Protein AF-A0A4R4SSR6-F1 (afdb_monomer_lite)

Structure (mmCIF, N/CA/C/O backbone):
data_AF-A0A4R4SSR6-F1
#
_entry.id   AF-A0A4R4SSR6-F1
#
loop_
_atom_site.group_PDB
_atom_site.id
_atom_site.type_symbol
_atom_site.label_atom_id
_atom_site.label_alt_id
_atom_site.label_comp_id
_atom_site.label_asym_id
_atom_site.label_entity_id
_atom_site.label_seq_id
_atom_site.pdbx_PDB_ins_code
_atom_site.Cartn_x
_atom_site.Cartn_y
_atom_site.Cartn_z
_atom_site.occupancy
_atom_site.B_iso_or_equiv
_atom_site.auth_seq_id
_atom_site.auth_comp_id
_atom_site.auth_asym_id
_atom_site.auth_atom_id
_atom_site.pdbx_PDB_model_num
ATOM 1 N N . MET A 1 1 ? -42.796 -10.941 104.060 1.00 42.97 1 MET A N 1
ATOM 2 C CA . MET A 1 1 ? -41.362 -11.044 103.704 1.00 42.97 1 MET A CA 1
ATOM 3 C C . MET A 1 1 ? -41.295 -11.655 102.309 1.00 42.97 1 MET A C 1
ATOM 5 O O . MET A 1 1 ? -41.821 -12.739 102.134 1.00 42.97 1 MET A O 1
ATOM 9 N N . SER A 1 2 ? -41.019 -10.829 101.286 1.00 43.91 2 SER A N 1
ATOM 10 C CA . SER A 1 2 ? -39.785 -10.841 100.451 1.00 43.91 2 SER A CA 1
ATOM 11 C C . SER A 1 2 ? -39.869 -11.837 99.279 1.00 43.91 2 SER A C 1
ATOM 13 O O . SER A 1 2 ? -40.211 -12.981 99.508 1.00 43.91 2 SER A O 1
ATOM 15 N N . ALA A 1 3 ? -39.547 -11.542 98.019 1.00 52.16 3 ALA A N 1
ATOM 16 C CA . ALA A 1 3 ? -39.102 -10.331 97.345 1.00 52.16 3 ALA A CA 1
ATOM 17 C C . ALA A 1 3 ? -39.209 -10.546 95.814 1.00 52.16 3 ALA A C 1
ATOM 19 O O . ALA A 1 3 ? -38.990 -11.643 95.316 1.00 52.16 3 ALA A O 1
ATOM 20 N N . SER A 1 4 ? -39.526 -9.461 95.104 1.00 62.84 4 SER A N 1
ATOM 21 C CA . SER A 1 4 ? -39.180 -9.105 93.716 1.00 62.84 4 SER A CA 1
ATOM 22 C C . SER A 1 4 ? -38.288 -10.074 92.911 1.00 62.84 4 SER A C 1
ATOM 24 O O . SER A 1 4 ? -37.078 -10.100 93.119 1.00 62.84 4 SER A O 1
ATOM 26 N N . ALA A 1 5 ? -38.835 -10.674 91.848 1.00 58.84 5 ALA A N 1
ATOM 27 C CA . ALA A 1 5 ? -38.064 -11.093 90.673 1.00 58.84 5 ALA A CA 1
ATOM 28 C C . ALA A 1 5 ? -38.358 -10.123 89.516 1.00 58.84 5 ALA A C 1
ATOM 30 O O . ALA A 1 5 ? -39.281 -10.300 88.724 1.00 58.84 5 ALA A O 1
ATOM 31 N N . ARG A 1 6 ? -37.586 -9.033 89.486 1.00 63.06 6 ARG A N 1
ATOM 32 C CA . ARG A 1 6 ? -37.520 -8.071 88.385 1.00 63.06 6 ARG A CA 1
ATOM 33 C C . ARG A 1 6 ? -36.601 -8.616 87.293 1.00 63.06 6 ARG A C 1
ATOM 35 O O . ARG A 1 6 ? -35.487 -9.022 87.594 1.00 63.06 6 ARG A O 1
ATOM 42 N N . GLY A 1 7 ? -37.051 -8.482 86.048 1.00 63.16 7 GLY A N 1
ATOM 43 C CA . GLY A 1 7 ? -36.233 -8.012 84.932 1.00 63.16 7 GLY A CA 1
ATOM 44 C C . GLY A 1 7 ? -35.137 -8.939 84.411 1.00 63.16 7 GLY A C 1
ATOM 45 O O . GLY A 1 7 ? -34.029 -8.966 84.935 1.00 63.16 7 GLY A O 1
ATOM 46 N N . ARG A 1 8 ? -35.405 -9.535 83.248 1.00 52.28 8 ARG A N 1
ATOM 47 C CA . ARG A 1 8 ? -34.501 -9.448 82.093 1.00 52.28 8 ARG A CA 1
ATOM 48 C C . ARG A 1 8 ? -35.300 -9.747 80.824 1.00 52.28 8 ARG A C 1
ATOM 50 O O . ARG A 1 8 ? -35.308 -10.856 80.310 1.00 52.28 8 ARG A O 1
ATOM 57 N N . ALA A 1 9 ? -36.030 -8.732 80.363 1.00 53.94 9 ALA A N 1
ATOM 58 C CA . ALA A 1 9 ? -36.381 -8.639 78.956 1.00 53.94 9 ALA A CA 1
ATOM 59 C C . ALA A 1 9 ? -35.064 -8.374 78.224 1.00 53.94 9 ALA A C 1
ATOM 61 O O . ALA A 1 9 ? -34.503 -7.282 78.292 1.00 53.94 9 ALA A O 1
ATOM 62 N N . GLU A 1 10 ? -34.512 -9.429 77.648 1.00 56.00 10 GLU A N 1
ATOM 63 C CA . GLU A 1 10 ? -33.351 -9.371 76.782 1.00 56.00 10 GLU A CA 1
ATOM 64 C C . GLU A 1 10 ? -33.781 -8.599 75.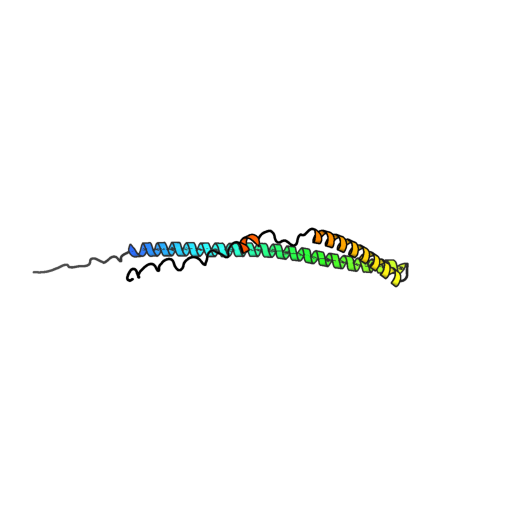533 1.00 56.00 10 GLU A C 1
ATOM 66 O O . GLU A 1 10 ? -34.610 -9.062 74.749 1.00 56.00 10 GLU A O 1
ATOM 71 N N . ALA A 1 11 ? -33.318 -7.353 75.423 1.00 55.59 11 ALA A N 1
ATOM 72 C CA . ALA A 1 11 ? -33.543 -6.517 74.259 1.00 55.59 11 ALA A CA 1
ATOM 73 C C . ALA A 1 11 ? -32.888 -7.204 73.055 1.00 55.59 11 ALA A C 1
ATOM 75 O O . ALA A 1 11 ? -31.680 -7.104 72.847 1.00 55.59 11 ALA A O 1
ATOM 76 N N . ALA A 1 12 ? -33.685 -7.950 72.289 1.00 60.84 12 ALA A N 1
ATOM 77 C CA . ALA A 1 12 ? -33.274 -8.440 70.989 1.00 60.84 12 ALA A CA 1
ATOM 78 C C . ALA A 1 12 ? -32.882 -7.215 70.146 1.00 60.84 12 ALA A C 1
ATOM 80 O O . ALA A 1 12 ? -33.681 -6.279 70.050 1.00 60.84 12 ALA A O 1
ATOM 81 N N . PRO A 1 13 ? -31.669 -7.179 69.571 1.00 55.88 13 PRO A N 1
ATOM 82 C CA . PRO A 1 13 ? -31.252 -6.049 68.766 1.00 55.88 13 PRO A CA 1
ATOM 83 C C . PRO A 1 13 ? -32.217 -5.917 67.587 1.00 55.88 13 PRO A C 1
ATOM 85 O O . PRO A 1 13 ? -32.679 -6.914 67.026 1.00 55.88 13 PRO A O 1
ATOM 88 N N . ASP A 1 14 ? -32.546 -4.676 67.265 1.00 59.06 14 ASP A N 1
ATOM 89 C CA . ASP A 1 14 ? -33.538 -4.245 66.288 1.00 59.06 14 ASP A CA 1
ATOM 90 C C . ASP A 1 14 ? -33.173 -4.723 64.862 1.00 59.06 14 ASP A C 1
ATOM 92 O O . ASP A 1 14 ? -32.545 -4.022 64.070 1.00 59.06 14 ASP A O 1
ATOM 96 N N . ARG A 1 15 ? -33.494 -5.988 64.547 1.00 58.66 15 ARG A N 1
ATOM 97 C CA . ARG A 1 15 ? -33.118 -6.677 63.294 1.00 58.66 15 ARG A CA 1
ATOM 98 C C . ARG A 1 15 ? -33.849 -6.148 62.058 1.00 58.66 15 ARG A C 1
ATOM 100 O O . ARG A 1 15 ? -33.404 -6.384 60.938 1.00 58.66 15 ARG A O 1
ATOM 107 N N . THR A 1 16 ? -34.947 -5.421 62.234 1.00 58.81 16 THR A N 1
ATOM 108 C CA . THR A 1 16 ? -35.795 -4.975 61.120 1.00 58.81 16 THR A CA 1
ATOM 109 C C . THR A 1 16 ? -35.211 -3.747 60.419 1.00 58.81 16 THR A C 1
ATOM 111 O O . THR A 1 16 ? -35.252 -3.674 59.190 1.00 58.81 16 THR A O 1
ATOM 114 N N . GLN A 1 17 ? -34.579 -2.829 61.162 1.00 56.00 17 GLN A N 1
ATOM 115 C CA . GLN A 1 17 ? -33.966 -1.618 60.594 1.00 56.00 17 GLN A CA 1
ATOM 116 C C . GLN A 1 17 ? -32.629 -1.886 59.882 1.00 56.00 17 GLN A C 1
ATOM 118 O O . GLN A 1 17 ? -32.280 -1.168 58.947 1.00 56.00 17 GLN A O 1
ATOM 123 N N . ALA A 1 18 ? -31.916 -2.958 60.248 1.00 56.47 18 ALA A N 1
ATOM 124 C CA . ALA A 1 18 ? -30.709 -3.393 59.542 1.00 56.47 18 ALA A CA 1
ATOM 125 C C . ALA A 1 18 ? -31.007 -3.975 58.140 1.00 56.47 18 ALA A C 1
ATOM 127 O O . ALA A 1 18 ? -30.187 -3.844 57.237 1.00 56.47 18 ALA A O 1
ATOM 128 N N . SER A 1 19 ? -32.198 -4.546 57.920 1.00 75.88 19 SER A N 1
ATOM 129 C CA . SER A 1 19 ? -32.507 -5.328 56.710 1.00 75.88 19 SER A CA 1
ATOM 130 C C . SER A 1 19 ? -32.669 -4.505 55.422 1.00 75.88 19 SER A C 1
ATOM 132 O O . SER A 1 19 ? -32.170 -4.901 54.373 1.00 75.88 19 SER A O 1
ATOM 134 N N . LEU A 1 20 ? -33.328 -3.340 55.468 1.00 81.44 20 LEU A N 1
ATOM 135 C CA . LEU A 1 20 ? -33.558 -2.511 54.274 1.00 81.44 20 LEU A CA 1
ATOM 136 C C . LEU A 1 20 ? -32.268 -1.847 53.781 1.00 81.44 20 LEU A C 1
ATOM 138 O O . LEU A 1 20 ? -32.026 -1.805 52.576 1.00 81.44 20 LEU A O 1
ATOM 142 N N . GLY A 1 21 ? -31.425 -1.368 54.701 1.00 84.94 21 GLY A N 1
ATOM 143 C CA . GLY A 1 21 ? -30.110 -0.818 54.364 1.00 84.94 21 GLY A CA 1
ATOM 144 C C . GLY A 1 21 ? -29.160 -1.881 53.806 1.00 84.94 21 GLY A C 1
ATOM 145 O O . GLY A 1 21 ? -28.420 -1.615 52.860 1.00 84.94 21 GLY A O 1
ATOM 146 N N . GLU A 1 22 ? -29.229 -3.103 54.335 1.00 84.25 22 GLU A N 1
ATOM 147 C CA . GLU A 1 22 ? -28.444 -4.245 53.864 1.00 84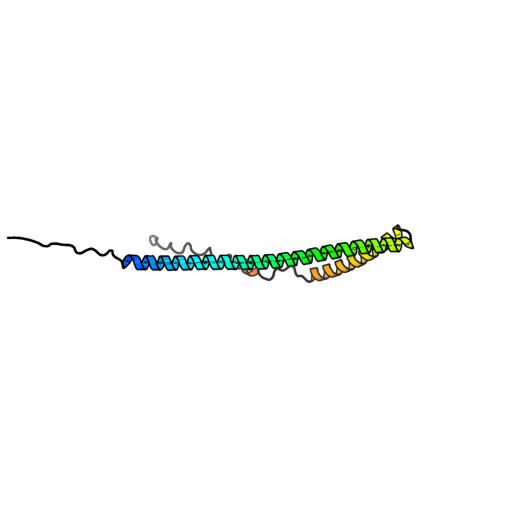.25 22 GLU A CA 1
ATOM 148 C C . GLU A 1 22 ? -28.891 -4.714 52.468 1.00 84.25 22 GLU A C 1
ATOM 150 O O . GLU A 1 22 ? -28.052 -4.916 51.589 1.00 84.25 22 GLU A O 1
ATOM 155 N N . LEU A 1 23 ? -30.202 -4.777 52.202 1.00 84.88 23 LEU A N 1
ATOM 156 C CA . LEU A 1 23 ? -30.746 -5.085 50.873 1.00 84.88 23 LEU A CA 1
ATOM 157 C C . LEU A 1 23 ? -30.384 -4.016 49.834 1.00 84.88 23 LEU A C 1
ATOM 159 O O . LEU A 1 23 ? -29.943 -4.358 48.736 1.00 84.88 23 LEU A O 1
ATOM 163 N N . LEU A 1 24 ? -30.515 -2.728 50.174 1.00 88.12 24 LEU A N 1
ATOM 164 C CA . LEU A 1 24 ? -30.125 -1.636 49.276 1.00 88.12 24 LEU A CA 1
ATOM 165 C C . LEU A 1 24 ? -28.616 -1.666 48.985 1.00 88.12 24 LEU A C 1
ATOM 167 O O . LEU A 1 24 ? -28.188 -1.431 47.851 1.00 88.12 24 LEU A O 1
ATOM 171 N N . GLY A 1 25 ? -27.810 -1.989 50.001 1.00 89.44 25 GLY A N 1
ATOM 172 C CA . GLY A 1 25 ? -26.368 -2.179 49.878 1.00 89.44 25 GLY A CA 1
ATOM 173 C C . GLY A 1 25 ? -26.004 -3.337 48.947 1.00 89.44 25 GLY A C 1
ATOM 174 O O . GLY A 1 25 ? -25.116 -3.180 48.106 1.00 89.44 25 GLY A O 1
ATOM 175 N N . ASN A 1 26 ? -26.721 -4.459 49.041 1.00 88.81 26 ASN A N 1
ATOM 176 C CA . ASN A 1 26 ? -26.528 -5.623 48.176 1.00 88.81 26 ASN A CA 1
ATOM 177 C C . ASN A 1 26 ? -26.910 -5.315 46.721 1.00 88.81 26 ASN A C 1
ATOM 179 O O . ASN A 1 26 ? -26.083 -5.500 45.835 1.00 88.81 26 ASN A O 1
ATOM 183 N N . VAL A 1 27 ? -28.079 -4.711 46.474 1.00 92.94 27 VAL A N 1
ATOM 184 C CA . VAL A 1 27 ? -28.498 -4.307 45.116 1.00 92.94 27 VAL A CA 1
ATOM 185 C C . VAL A 1 27 ? -27.510 -3.315 44.498 1.00 92.94 27 VAL A C 1
ATOM 187 O O . VAL A 1 27 ? -27.118 -3.460 43.342 1.00 92.94 27 VAL A O 1
ATOM 190 N N . THR A 1 28 ? -27.048 -2.323 45.267 1.00 93.50 28 THR A N 1
ATOM 191 C CA . THR A 1 28 ? -26.050 -1.351 44.785 1.00 93.50 28 THR A CA 1
ATOM 192 C C . THR A 1 28 ? -24.734 -2.040 44.418 1.00 93.50 28 THR A C 1
ATOM 194 O O . THR A 1 28 ? -24.091 -1.688 43.425 1.00 93.50 28 THR A O 1
ATOM 197 N N . ARG A 1 29 ? -24.325 -3.041 45.203 1.00 93.38 29 ARG A N 1
ATOM 198 C CA . ARG A 1 29 ? -23.123 -3.836 44.947 1.00 93.38 29 ARG A CA 1
ATOM 199 C C . ARG A 1 29 ? -23.273 -4.715 43.705 1.00 93.38 29 ARG A C 1
ATOM 201 O O . ARG A 1 29 ? -22.329 -4.785 42.917 1.00 93.38 29 ARG A O 1
ATOM 208 N N . ASP A 1 30 ? -24.445 -5.295 43.484 1.00 93.69 30 ASP A N 1
ATOM 209 C CA . ASP A 1 30 ? -24.744 -6.109 42.305 1.00 93.69 30 ASP A CA 1
ATOM 210 C C . ASP A 1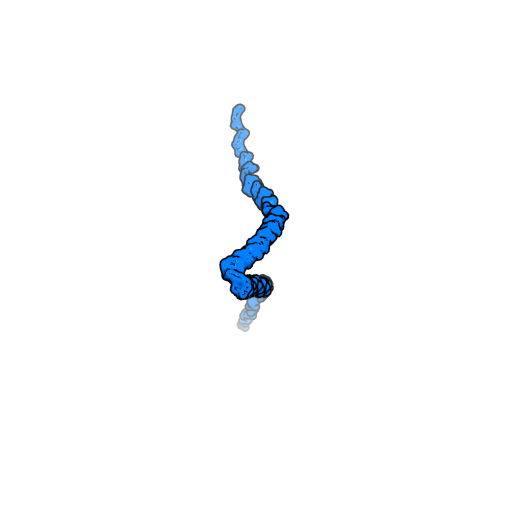 30 ? -24.761 -5.255 41.036 1.00 93.69 30 ASP A C 1
ATOM 212 O O . ASP A 1 30 ? -24.082 -5.580 40.063 1.00 93.69 30 ASP A O 1
ATOM 216 N N . VAL A 1 31 ? -25.413 -4.088 41.068 1.00 94.88 31 VAL A N 1
ATOM 217 C CA . VAL A 1 31 ? -25.385 -3.124 39.954 1.00 94.88 31 VAL A CA 1
ATOM 218 C C . VAL A 1 31 ? -23.957 -2.654 39.671 1.00 94.88 31 VAL A C 1
ATOM 220 O O . VAL A 1 31 ? -23.532 -2.627 38.517 1.00 94.88 31 VAL A O 1
ATOM 223 N N . SER A 1 32 ? -23.173 -2.335 40.709 1.00 95.62 32 SER A N 1
ATOM 224 C CA . SER A 1 32 ? -21.759 -1.969 40.539 1.00 95.62 32 SER A CA 1
ATOM 225 C C . SER A 1 32 ? -20.951 -3.094 39.886 1.00 95.62 32 SER A C 1
ATOM 227 O O . SER A 1 32 ? -20.069 -2.837 39.063 1.00 95.62 32 SER A O 1
ATOM 229 N N . THR A 1 33 ? -21.268 -4.343 40.226 1.00 95.62 33 THR A N 1
ATOM 230 C CA . THR A 1 33 ? -20.640 -5.534 39.650 1.00 95.62 33 THR A CA 1
ATOM 231 C C . THR A 1 33 ? -21.007 -5.702 38.177 1.00 95.62 33 THR A C 1
ATOM 233 O O . THR A 1 33 ? -20.104 -5.861 37.359 1.00 95.62 33 THR A O 1
ATOM 236 N N . LEU A 1 34 ? -22.286 -5.567 37.818 1.00 95.38 34 LEU A N 1
ATOM 237 C CA . LEU A 1 34 ? -22.759 -5.637 36.432 1.00 95.38 34 LEU A CA 1
ATOM 238 C C . LEU A 1 34 ? -22.120 -4.557 35.556 1.00 95.38 34 LEU A C 1
ATOM 240 O O . LEU A 1 34 ? -21.570 -4.861 34.503 1.00 95.38 34 LEU A O 1
ATOM 244 N N . VAL A 1 35 ? -22.100 -3.302 36.020 1.00 96.81 35 VAL A N 1
ATOM 245 C CA . VAL A 1 35 ? -21.470 -2.198 35.273 1.00 96.81 35 VAL A CA 1
ATOM 246 C C . VAL A 1 35 ? -19.988 -2.486 35.021 1.00 96.81 35 VAL A C 1
ATOM 248 O O . VAL A 1 35 ? -19.485 -2.271 33.920 1.00 96.81 35 VAL A O 1
ATOM 251 N N . ARG A 1 36 ? -19.268 -3.011 36.019 1.00 96.69 36 ARG A N 1
ATOM 252 C CA . ARG A 1 36 ? -17.860 -3.406 35.848 1.00 96.69 36 ARG A CA 1
ATOM 253 C C . ARG A 1 36 ? -17.704 -4.560 34.861 1.00 96.69 36 ARG A C 1
ATOM 255 O O . ARG A 1 36 ? -16.721 -4.566 34.126 1.00 96.69 36 ARG A O 1
ATOM 262 N N . GLN A 1 37 ? -18.628 -5.517 34.850 1.00 96.75 37 GLN A N 1
ATOM 263 C CA . GLN A 1 37 ? -18.623 -6.638 33.910 1.00 96.75 37 GLN A CA 1
ATOM 264 C C . GLN A 1 37 ? -18.870 -6.172 32.476 1.00 96.75 37 GLN A C 1
ATOM 266 O O . GLN A 1 37 ? -18.085 -6.527 31.605 1.00 96.75 37 GLN A O 1
ATOM 271 N N . GLU A 1 38 ? -19.862 -5.314 32.241 1.00 96.12 38 GLU A N 1
ATOM 272 C CA . GLU A 1 38 ? -20.141 -4.729 30.921 1.00 96.12 38 GLU A CA 1
ATOM 273 C C . GLU A 1 38 ? -18.944 -3.933 30.393 1.00 96.12 38 GLU A C 1
ATOM 275 O O . GLU A 1 38 ? -18.528 -4.092 29.248 1.00 96.12 38 GLU A O 1
ATOM 280 N N . VAL A 1 39 ? -18.296 -3.136 31.252 1.00 96.94 39 VAL A N 1
ATOM 281 C CA . VAL A 1 39 ? -17.066 -2.423 30.875 1.00 96.94 39 VAL A CA 1
ATOM 282 C C . VAL A 1 39 ? -15.933 -3.398 30.543 1.00 96.94 39 VAL A C 1
ATOM 284 O O . VAL A 1 39 ? -15.177 -3.167 29.597 1.00 96.94 39 VAL A O 1
ATOM 287 N N . GLN A 1 40 ? -15.781 -4.484 31.305 1.00 97.38 40 GLN A N 1
ATOM 288 C CA . GLN A 1 40 ? -14.770 -5.503 31.017 1.00 97.38 40 GLN A CA 1
ATOM 289 C C . GLN A 1 40 ? -15.058 -6.246 29.710 1.00 97.38 40 GLN A C 1
ATOM 291 O O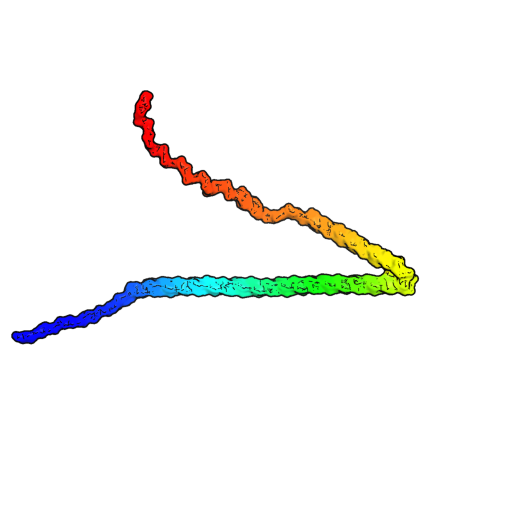 . GLN A 1 40 ? -14.122 -6.488 28.947 1.00 97.38 40 GLN A O 1
ATOM 296 N N . LEU A 1 41 ? -16.324 -6.554 29.436 1.00 96.62 41 LEU A N 1
ATOM 297 C CA . LEU A 1 41 ? -16.768 -7.209 28.214 1.00 96.62 41 LEU A CA 1
ATOM 298 C C . LEU A 1 41 ? -16.547 -6.301 27.002 1.00 96.62 41 LEU A C 1
ATOM 300 O O . LEU A 1 41 ? -15.833 -6.692 26.084 1.00 96.62 41 LEU A O 1
ATOM 304 N N . ALA A 1 42 ? -17.034 -5.059 27.050 1.00 96.44 42 ALA A N 1
ATOM 305 C CA . ALA A 1 42 ? -16.826 -4.070 25.995 1.00 96.44 42 ALA A CA 1
ATOM 306 C C . ALA A 1 42 ? -15.331 -3.841 25.728 1.00 96.44 42 ALA A C 1
ATOM 308 O O . ALA A 1 42 ? -14.886 -3.771 24.584 1.00 96.44 42 ALA A O 1
ATOM 309 N N . LYS A 1 43 ? -14.505 -3.789 26.783 1.00 96.75 43 LYS A N 1
ATOM 310 C CA . LYS A 1 43 ? -13.047 -3.699 26.632 1.00 96.75 43 LYS A CA 1
ATOM 311 C C . LYS A 1 43 ? -12.455 -4.942 25.963 1.00 96.75 43 LYS A C 1
ATOM 313 O O . LYS A 1 43 ? -11.503 -4.810 25.190 1.00 96.75 43 LYS A O 1
ATOM 318 N N . ALA A 1 44 ? -12.955 -6.135 26.278 1.00 97.31 44 ALA A N 1
ATOM 319 C CA . ALA A 1 44 ? -12.509 -7.376 25.655 1.00 97.31 44 ALA A CA 1
ATOM 320 C C . ALA A 1 44 ? -12.887 -7.423 24.167 1.00 97.31 44 ALA A C 1
ATOM 322 O O . ALA A 1 44 ? -12.022 -7.726 23.345 1.00 97.31 44 ALA A O 1
ATOM 323 N N . GLU A 1 45 ? -14.118 -7.042 23.829 1.00 96.00 45 GLU A N 1
ATOM 324 C CA . GLU A 1 45 ? -14.632 -6.985 22.460 1.00 96.00 45 GLU A CA 1
ATOM 325 C C . GLU A 1 45 ? -13.853 -5.973 21.615 1.00 96.00 45 GLU A C 1
ATOM 327 O O . GLU A 1 45 ? -13.239 -6.352 20.618 1.00 96.00 45 GLU A O 1
ATOM 332 N N . VAL A 1 46 ? -13.706 -4.732 22.095 1.00 97.50 46 VAL A N 1
ATOM 333 C CA . VAL A 1 46 ? -12.875 -3.716 21.428 1.00 97.50 46 VAL A CA 1
ATOM 334 C C . VAL A 1 46 ? -11.441 -4.215 21.252 1.00 97.50 46 VAL A C 1
ATOM 336 O O . VAL A 1 46 ? -10.844 -4.045 20.193 1.00 97.50 46 VAL A O 1
ATOM 339 N N . ARG A 1 47 ? -10.845 -4.871 22.255 1.00 96.69 47 ARG A N 1
ATOM 340 C CA . ARG A 1 47 ? -9.482 -5.413 22.120 1.00 96.69 47 ARG A CA 1
ATOM 341 C C . ARG A 1 47 ? -9.400 -6.503 21.049 1.00 96.69 47 ARG A C 1
ATOM 343 O O . ARG A 1 47 ? -8.375 -6.597 20.370 1.00 96.69 47 ARG A O 1
ATOM 350 N N . GLN A 1 48 ? -10.423 -7.341 20.927 1.00 96.56 48 GLN A N 1
ATOM 351 C CA . GLN A 1 48 ? -10.491 -8.392 19.918 1.00 96.56 48 GLN A CA 1
ATOM 352 C C . GLN A 1 48 ? -10.639 -7.798 18.515 1.00 96.56 48 GLN A C 1
ATOM 354 O O . GLN A 1 48 ? -9.866 -8.162 17.627 1.00 96.56 48 GLN A O 1
ATOM 359 N N . GLU A 1 49 ? -11.530 -6.822 18.343 1.00 95.94 49 GLU A N 1
ATOM 360 C CA . GLU A 1 49 ? -11.690 -6.077 17.092 1.00 95.94 49 GLU A CA 1
ATOM 361 C C . GLU A 1 49 ? -10.398 -5.362 16.691 1.00 95.94 49 GLU A C 1
ATOM 363 O O . GLU A 1 49 ? -9.932 -5.506 15.563 1.00 95.94 49 GLU A O 1
ATOM 368 N N . MET A 1 50 ? -9.751 -4.662 17.627 1.00 97.25 50 MET A N 1
ATOM 369 C CA . MET A 1 50 ? -8.493 -3.951 17.374 1.00 97.25 50 MET A CA 1
ATOM 370 C C . MET A 1 50 ? -7.363 -4.903 16.980 1.00 97.25 50 MET A C 1
ATOM 372 O O . MET A 1 50 ? -6.536 -4.567 16.134 1.00 97.25 50 MET A O 1
ATOM 376 N N . ARG A 1 51 ? -7.314 -6.109 17.561 1.00 97.12 51 ARG A N 1
ATOM 377 C CA . ARG A 1 51 ? -6.350 -7.141 17.153 1.00 97.12 51 ARG A CA 1
ATOM 378 C C . ARG A 1 51 ? -6.621 -7.631 15.738 1.00 97.12 51 ARG A C 1
ATOM 380 O O . ARG A 1 51 ? -5.677 -7.705 14.957 1.00 97.12 51 ARG A O 1
ATOM 387 N N . ALA A 1 52 ? -7.872 -7.942 15.410 1.00 96.44 52 ALA A N 1
ATOM 388 C CA . ALA A 1 52 ? -8.245 -8.391 14.073 1.00 96.44 52 ALA A CA 1
ATOM 389 C C . ALA A 1 52 ? -7.963 -7.303 13.024 1.00 96.44 52 ALA A C 1
ATOM 391 O O . ALA A 1 52 ? -7.310 -7.568 12.015 1.00 96.44 52 ALA A O 1
ATOM 392 N N . ALA A 1 53 ? -8.358 -6.059 13.304 1.00 97.06 53 ALA A N 1
ATOM 393 C CA . ALA A 1 53 ? -8.072 -4.906 12.459 1.00 97.06 53 ALA A CA 1
ATOM 394 C C . ALA A 1 53 ? -6.561 -4.670 12.309 1.00 97.06 53 ALA A C 1
ATOM 396 O O . ALA A 1 53 ? -6.081 -4.454 11.199 1.00 97.06 53 ALA A O 1
ATOM 397 N N . GLY A 1 54 ? -5.793 -4.771 13.399 1.00 97.25 54 GLY A N 1
ATOM 398 C CA . GLY A 1 54 ? -4.337 -4.637 13.382 1.00 97.25 54 GLY A CA 1
ATOM 399 C C . GLY A 1 54 ? -3.643 -5.733 12.570 1.00 97.25 54 GLY A C 1
ATOM 400 O O . GLY A 1 54 ? -2.734 -5.441 11.797 1.00 97.25 54 GLY A O 1
ATOM 401 N N . GLN A 1 55 ? -4.096 -6.984 12.685 1.00 97.75 55 GLN A N 1
ATOM 402 C CA . GLN A 1 55 ? -3.600 -8.092 11.865 1.00 97.75 55 GLN A CA 1
ATOM 403 C C . GLN A 1 55 ? -3.928 -7.886 10.387 1.00 97.75 55 GLN A C 1
ATOM 405 O O . GLN A 1 55 ? -3.038 -8.017 9.551 1.00 97.75 55 GLN A O 1
ATOM 410 N N . ALA A 1 56 ? -5.167 -7.512 10.062 1.00 96.75 56 ALA A N 1
ATOM 411 C CA . ALA A 1 56 ? -5.576 -7.235 8.689 1.00 96.75 56 ALA A CA 1
ATOM 412 C C . ALA A 1 56 ? -4.767 -6.076 8.085 1.00 96.75 56 ALA A C 1
ATOM 414 O O . ALA A 1 56 ? -4.235 -6.202 6.984 1.00 96.75 56 ALA A O 1
ATOM 415 N N . ALA A 1 57 ? -4.598 -4.978 8.828 1.00 97.69 57 ALA A N 1
ATOM 416 C CA . ALA A 1 57 ? -3.760 -3.856 8.417 1.00 97.69 57 ALA A CA 1
ATOM 417 C C . ALA A 1 57 ? -2.297 -4.283 8.216 1.00 97.69 57 ALA A C 1
ATOM 419 O O . ALA A 1 57 ? -1.678 -3.899 7.225 1.00 97.69 57 ALA A O 1
ATOM 420 N N . GLY A 1 58 ? -1.764 -5.125 9.108 1.00 97.69 58 GLY A N 1
ATOM 421 C CA . GLY A 1 58 ? -0.426 -5.700 8.987 1.00 97.69 58 GLY A CA 1
ATOM 422 C C . GLY A 1 58 ? -0.263 -6.573 7.741 1.00 97.69 58 GLY A C 1
ATOM 423 O O . GLY A 1 58 ? 0.720 -6.422 7.021 1.00 97.69 58 GLY A O 1
ATOM 424 N N . MET A 1 59 ? -1.237 -7.436 7.435 1.00 98.31 59 MET A N 1
ATOM 425 C CA . MET A 1 59 ? -1.224 -8.275 6.230 1.00 98.31 59 MET A CA 1
ATOM 426 C C . MET A 1 59 ? -1.317 -7.439 4.954 1.00 98.31 59 MET A C 1
ATOM 428 O O . MET A 1 59 ? -0.548 -7.666 4.026 1.00 98.31 59 MET A O 1
ATOM 432 N N . VAL A 1 60 ? -2.214 -6.450 4.907 1.00 98.25 60 VAL A N 1
ATOM 433 C CA . VAL A 1 60 ? -2.349 -5.546 3.753 1.00 98.25 60 VAL A CA 1
ATOM 434 C C . VAL A 1 60 ? -1.076 -4.721 3.559 1.00 98.25 60 VAL A C 1
ATOM 436 O O . VAL A 1 60 ? -0.585 -4.612 2.437 1.00 98.25 60 VAL A O 1
ATOM 439 N N . GLY A 1 61 ? -0.501 -4.187 4.640 1.00 98.38 61 GLY A N 1
ATOM 440 C CA . GLY A 1 61 ? 0.769 -3.462 4.595 1.00 98.38 61 GLY A CA 1
ATOM 441 C C . GLY A 1 61 ? 1.930 -4.348 4.139 1.00 98.38 61 GLY A C 1
ATOM 442 O O . GLY A 1 61 ? 2.698 -3.958 3.261 1.00 98.38 61 GLY A O 1
ATOM 443 N N . GLY A 1 62 ? 2.020 -5.567 4.674 1.00 98.31 62 GLY A N 1
ATOM 444 C CA . GLY A 1 62 ? 3.015 -6.560 4.276 1.00 98.31 62 GLY A CA 1
ATOM 445 C C . GLY A 1 62 ? 2.881 -6.971 2.810 1.00 98.31 62 GLY A C 1
ATOM 446 O O . GLY A 1 62 ? 3.876 -6.995 2.093 1.00 98.31 62 GLY A O 1
ATOM 447 N N . ALA A 1 63 ? 1.660 -7.219 2.332 1.00 98.19 63 ALA A N 1
ATOM 448 C CA . ALA A 1 63 ? 1.389 -7.536 0.932 1.00 98.19 63 ALA A CA 1
ATOM 449 C C . ALA A 1 63 ? 1.734 -6.366 -0.002 1.00 98.19 63 ALA A C 1
ATOM 451 O O . ALA A 1 63 ? 2.314 -6.586 -1.064 1.00 98.19 63 ALA A O 1
ATOM 452 N N . ALA A 1 64 ? 1.438 -5.124 0.398 1.00 98.06 64 ALA A N 1
ATOM 453 C CA . ALA A 1 64 ? 1.824 -3.936 -0.359 1.00 98.06 64 ALA A CA 1
ATOM 454 C C . ALA A 1 64 ? 3.352 -3.802 -0.465 1.00 98.06 64 ALA A C 1
ATOM 456 O O . ALA A 1 64 ? 3.870 -3.562 -1.556 1.00 98.06 64 ALA A O 1
ATOM 457 N N . LEU A 1 65 ? 4.081 -4.013 0.638 1.00 98.44 65 LEU A N 1
ATOM 458 C CA . LEU A 1 65 ? 5.544 -3.990 0.643 1.00 98.44 65 LEU A CA 1
ATOM 459 C C . LEU A 1 65 ? 6.135 -5.124 -0.204 1.00 98.44 65 LEU A C 1
ATOM 461 O O . LEU A 1 65 ? 7.027 -4.878 -1.013 1.00 98.44 65 LEU A O 1
ATOM 465 N N . ALA A 1 66 ? 5.628 -6.348 -0.047 1.00 98.44 66 ALA A N 1
ATOM 466 C CA . ALA A 1 66 ? 6.062 -7.498 -0.832 1.00 98.44 66 ALA A CA 1
ATOM 467 C C . ALA A 1 66 ? 5.827 -7.260 -2.330 1.00 98.44 66 ALA A C 1
ATOM 469 O O . ALA A 1 66 ? 6.750 -7.418 -3.122 1.00 98.44 66 ALA A O 1
ATOM 470 N N . GLY A 1 67 ? 4.637 -6.784 -2.712 1.00 98.31 67 GLY A N 1
ATOM 471 C CA . GLY A 1 67 ? 4.320 -6.427 -4.095 1.00 98.31 67 GLY A CA 1
ATOM 472 C C . GLY A 1 67 ? 5.229 -5.327 -4.648 1.00 98.31 67 GLY A C 1
ATOM 473 O O . GLY A 1 67 ? 5.710 -5.440 -5.775 1.00 98.31 67 GLY A O 1
ATOM 474 N N . PHE A 1 68 ? 5.533 -4.298 -3.850 1.00 97.94 68 PHE A N 1
ATOM 475 C CA . PHE A 1 68 ? 6.485 -3.253 -4.234 1.00 97.94 68 PHE A CA 1
ATOM 476 C C . PHE A 1 68 ? 7.897 -3.815 -4.463 1.00 97.94 68 PHE A C 1
ATOM 478 O O . PHE A 1 68 ? 8.506 -3.527 -5.492 1.00 97.94 68 PHE A O 1
ATOM 485 N N . MET A 1 69 ? 8.399 -4.665 -3.560 1.00 98.56 69 MET A N 1
ATOM 486 C CA . MET A 1 69 ? 9.698 -5.330 -3.718 1.00 98.56 69 MET A CA 1
ATOM 487 C C . MET A 1 69 ? 9.736 -6.228 -4.956 1.00 98.56 69 MET A C 1
ATOM 489 O O . MET A 1 69 ? 10.700 -6.178 -5.717 1.00 98.56 69 MET A O 1
ATOM 493 N N . THR A 1 70 ? 8.682 -7.005 -5.209 1.00 98.62 70 THR A N 1
ATOM 494 C CA . THR A 1 70 ? 8.576 -7.830 -6.419 1.00 98.62 70 THR A CA 1
ATOM 495 C C . THR A 1 70 ? 8.667 -6.978 -7.683 1.00 98.62 70 THR A C 1
ATOM 497 O O . THR A 1 70 ? 9.443 -7.307 -8.578 1.00 98.62 70 THR A O 1
ATOM 500 N N . LEU A 1 71 ? 7.931 -5.865 -7.758 1.00 98.31 71 LEU A N 1
ATOM 501 C CA . LEU A 1 71 ? 7.973 -4.960 -8.911 1.00 98.31 71 LEU A CA 1
ATOM 502 C C . LEU A 1 71 ? 9.344 -4.293 -9.083 1.00 98.31 71 LEU A C 1
ATOM 504 O O . LEU A 1 71 ? 9.807 -4.131 -10.214 1.00 98.31 71 LEU A O 1
ATOM 508 N N . LEU A 1 72 ? 10.015 -3.947 -7.981 1.00 98.25 72 LEU A N 1
ATOM 509 C CA . LEU A 1 72 ? 11.373 -3.406 -8.000 1.00 98.25 72 LEU A CA 1
ATOM 510 C C . LEU A 1 72 ? 12.363 -4.416 -8.595 1.00 98.25 72 LEU A C 1
ATOM 512 O O . LEU A 1 72 ? 13.061 -4.096 -9.557 1.00 98.25 72 LEU A O 1
ATOM 516 N N . PHE A 1 73 ? 12.390 -5.647 -8.078 1.00 98.62 73 PHE A N 1
ATOM 517 C CA . PHE A 1 73 ? 13.281 -6.690 -8.591 1.00 98.62 73 PHE A CA 1
ATOM 518 C C . PHE A 1 73 ? 12.953 -7.083 -10.029 1.00 98.62 73 PHE A C 1
ATOM 520 O O . PHE A 1 73 ? 13.870 -7.287 -10.819 1.00 98.62 73 PHE A O 1
ATOM 527 N N . LEU A 1 74 ? 11.672 -7.121 -10.405 1.00 98.69 74 LEU A N 1
ATOM 528 C CA . LEU A 1 74 ? 11.271 -7.365 -11.788 1.00 98.69 74 LEU A CA 1
ATOM 529 C C . LEU A 1 74 ? 11.753 -6.244 -12.720 1.00 98.69 74 LEU A C 1
ATOM 531 O O . LEU A 1 74 ? 12.188 -6.523 -13.832 1.00 98.69 74 LEU A O 1
ATOM 535 N N . SER A 1 75 ? 11.739 -4.991 -12.258 1.00 98.25 75 SER A N 1
ATOM 536 C CA . SER A 1 75 ? 12.264 -3.852 -13.021 1.00 98.25 75 SER A CA 1
ATOM 537 C C . SER A 1 75 ? 13.773 -3.958 -13.230 1.00 98.25 75 SER A C 1
ATOM 539 O O . SER A 1 75 ? 14.252 -3.732 -14.340 1.00 98.25 75 SER A O 1
ATOM 541 N N . PHE A 1 76 ? 14.520 -4.348 -12.193 1.00 98.19 76 PHE A N 1
ATOM 542 C CA . PHE A 1 76 ? 15.954 -4.612 -12.315 1.00 98.19 76 PHE A CA 1
ATOM 543 C C . PHE A 1 76 ? 16.243 -5.788 -13.242 1.00 98.19 76 PHE A C 1
ATOM 545 O O . PHE A 1 76 ? 17.092 -5.667 -14.118 1.00 98.19 76 PHE A O 1
ATOM 552 N N . ALA A 1 77 ? 15.522 -6.899 -13.089 1.00 98.44 77 ALA A N 1
ATOM 553 C CA . ALA A 1 77 ? 15.671 -8.066 -13.948 1.00 98.44 77 ALA A CA 1
ATOM 554 C C . ALA A 1 77 ? 15.379 -7.720 -15.413 1.00 98.44 77 ALA A C 1
ATOM 556 O O . ALA A 1 77 ? 16.136 -8.115 -16.294 1.00 98.44 77 ALA A O 1
ATOM 557 N N . LEU A 1 78 ? 14.328 -6.935 -15.672 1.00 98.44 78 LEU A N 1
ATOM 558 C CA . LEU A 1 78 ? 13.984 -6.467 -17.010 1.00 98.44 78 LEU A CA 1
ATOM 559 C C . LEU A 1 78 ? 15.077 -5.563 -17.585 1.00 98.44 78 LEU A C 1
ATOM 561 O O . LEU A 1 78 ? 15.516 -5.793 -18.706 1.00 98.44 78 LEU A O 1
ATOM 565 N N . TRP A 1 79 ? 15.554 -4.576 -16.819 1.00 98.31 79 TRP A N 1
ATOM 566 C CA . TRP A 1 79 ? 16.669 -3.728 -17.246 1.00 98.31 79 TRP A CA 1
ATOM 567 C C . TRP A 1 79 ? 17.880 -4.591 -17.605 1.00 98.31 79 TRP A C 1
ATOM 569 O O . TRP A 1 79 ? 18.406 -4.485 -18.710 1.00 98.31 79 TRP A O 1
ATOM 579 N N . TRP A 1 80 ? 18.286 -5.493 -16.713 1.00 98.06 80 TRP A N 1
ATOM 580 C CA . TRP A 1 80 ? 19.449 -6.347 -16.927 1.00 98.06 80 TRP A CA 1
ATOM 581 C C . TRP A 1 80 ? 19.272 -7.270 -18.140 1.00 98.06 80 TRP A C 1
ATOM 583 O O . TRP A 1 80 ? 20.187 -7.411 -18.947 1.00 98.06 80 TRP A O 1
ATOM 593 N N . ALA A 1 81 ? 18.077 -7.830 -18.339 1.00 98.12 81 ALA A N 1
ATOM 594 C CA . ALA A 1 81 ? 17.748 -8.624 -19.519 1.00 98.12 81 ALA A CA 1
ATOM 595 C C . ALA A 1 81 ? 17.861 -7.805 -20.816 1.00 98.12 81 ALA A C 1
ATOM 597 O O . ALA A 1 81 ? 18.479 -8.270 -21.770 1.00 98.12 81 ALA A O 1
ATOM 598 N N . LEU A 1 82 ? 17.338 -6.573 -20.854 1.00 98.12 82 LEU A N 1
ATOM 599 C CA . LEU A 1 82 ? 17.494 -5.694 -22.019 1.00 98.12 82 LEU A CA 1
ATOM 600 C C . LEU A 1 82 ? 18.960 -5.313 -22.249 1.00 98.12 82 LEU A C 1
ATOM 602 O O . LEU A 1 82 ? 19.408 -5.294 -23.391 1.00 98.12 82 LEU A O 1
ATOM 606 N N . ALA A 1 83 ? 19.723 -5.069 -21.185 1.00 97.56 83 ALA A N 1
ATOM 607 C CA . ALA A 1 83 ? 21.137 -4.716 -21.283 1.00 97.56 83 ALA A CA 1
ATOM 608 C C . ALA A 1 83 ? 22.008 -5.828 -21.912 1.00 97.56 83 ALA A C 1
ATOM 610 O O . ALA A 1 83 ? 23.128 -5.558 -22.330 1.00 97.56 83 ALA A O 1
ATOM 611 N N . ASN A 1 84 ? 21.508 -7.067 -22.026 1.00 97.81 84 ASN A N 1
ATOM 612 C CA . ASN A 1 84 ? 22.197 -8.135 -22.762 1.00 97.81 84 ASN A CA 1
ATOM 613 C C . ASN A 1 84 ? 22.099 -7.981 -24.291 1.00 97.81 84 ASN A C 1
ATOM 615 O O . ASN A 1 84 ? 22.885 -8.588 -25.014 1.00 97.81 84 ASN A O 1
ATOM 619 N N . VAL A 1 85 ? 21.135 -7.205 -24.794 1.00 97.62 85 VAL A N 1
ATOM 620 C CA . VAL A 1 85 ? 20.880 -7.039 -26.238 1.00 97.62 85 VAL A CA 1
ATOM 621 C C . VAL A 1 85 ? 21.009 -5.591 -26.719 1.00 97.62 85 VAL A C 1
ATOM 623 O O . VAL A 1 85 ? 20.992 -5.348 -27.923 1.00 97.62 85 VAL A O 1
ATOM 626 N N . MET A 1 86 ? 21.138 -4.624 -25.808 1.00 97.31 86 MET A N 1
ATOM 627 C CA . MET A 1 86 ? 21.341 -3.206 -26.118 1.00 97.31 86 MET A CA 1
ATOM 628 C C . MET A 1 86 ? 22.152 -2.501 -25.027 1.00 97.31 86 MET A C 1
ATOM 630 O O . MET A 1 86 ? 22.349 -3.040 -23.943 1.00 97.31 86 MET A O 1
ATOM 634 N N . ASP A 1 87 ? 22.582 -1.267 -25.298 1.00 97.62 87 ASP A N 1
ATOM 635 C CA . ASP A 1 87 ? 23.275 -0.442 -24.306 1.00 97.62 87 ASP A CA 1
ATOM 636 C C . ASP A 1 87 ? 22.420 -0.199 -23.046 1.00 97.62 87 ASP A C 1
ATOM 638 O O . ASP A 1 87 ? 21.196 -0.020 -23.099 1.00 97.62 87 ASP A O 1
ATOM 642 N N . GLN A 1 88 ? 23.095 -0.172 -21.896 1.00 96.69 88 GLN A N 1
ATOM 643 C CA . GLN A 1 88 ? 22.456 -0.097 -20.588 1.00 96.69 88 GLN A CA 1
ATOM 644 C C . GLN A 1 88 ? 21.639 1.190 -20.402 1.00 96.69 88 GLN A C 1
ATOM 646 O O . GLN A 1 88 ? 20.625 1.154 -19.699 1.00 96.69 88 GLN A O 1
ATOM 651 N N . GLY A 1 89 ? 22.035 2.301 -21.031 1.00 97.06 89 GLY A N 1
ATOM 652 C CA . GLY A 1 89 ? 21.297 3.561 -20.994 1.00 97.06 89 GLY A CA 1
ATOM 653 C C . GLY A 1 89 ? 19.950 3.462 -21.710 1.00 97.06 89 GLY A C 1
ATOM 654 O O . GLY A 1 89 ? 18.928 3.886 -21.167 1.00 97.06 89 GLY A O 1
ATOM 655 N N . TRP A 1 90 ? 19.911 2.827 -22.883 1.00 98.00 90 TRP A N 1
ATOM 656 C CA . TRP A 1 90 ? 18.660 2.600 -23.615 1.00 98.00 90 TRP A CA 1
ATOM 657 C C . TRP A 1 90 ? 17.734 1.623 -22.889 1.00 98.00 90 TRP A C 1
ATOM 659 O O . TRP A 1 90 ? 16.532 1.876 -22.792 1.00 98.00 90 TRP A O 1
ATOM 669 N N . ALA A 1 91 ? 18.290 0.565 -22.294 1.00 98.06 91 ALA A N 1
ATOM 670 C CA . ALA A 1 91 ? 17.530 -0.346 -21.442 1.00 98.06 91 ALA A CA 1
ATOM 671 C C . ALA A 1 91 ? 16.881 0.394 -20.254 1.00 98.06 91 ALA A C 1
ATOM 673 O O . ALA A 1 91 ? 15.691 0.212 -19.983 1.00 98.06 91 ALA A O 1
ATOM 674 N N . ALA A 1 92 ? 17.631 1.287 -19.596 1.00 97.50 92 ALA A N 1
ATOM 675 C CA . ALA A 1 92 ? 17.133 2.121 -18.503 1.00 97.50 92 ALA A CA 1
ATOM 676 C C . ALA A 1 92 ? 15.957 3.004 -18.938 1.00 97.50 92 ALA A C 1
ATOM 678 O O . ALA A 1 92 ? 14.933 3.061 -18.255 1.00 97.50 92 ALA A O 1
ATOM 679 N N . LEU A 1 93 ? 16.096 3.678 -20.086 1.00 98.31 93 LEU A N 1
ATOM 680 C CA . LEU A 1 93 ? 15.070 4.568 -20.631 1.00 98.31 93 LEU A CA 1
ATOM 681 C C . LEU A 1 93 ? 13.779 3.818 -20.965 1.00 98.31 93 LEU A C 1
ATOM 683 O O . LEU A 1 93 ? 12.696 4.341 -20.710 1.00 98.31 93 LEU A O 1
ATOM 687 N N . ILE A 1 94 ? 13.872 2.588 -21.476 1.00 98.25 94 ILE A N 1
ATOM 688 C CA . ILE A 1 94 ? 12.693 1.758 -21.751 1.00 98.25 94 ILE A CA 1
ATOM 689 C C . ILE A 1 94 ? 11.968 1.403 -20.449 1.00 98.25 94 ILE A C 1
ATOM 691 O O . ILE A 1 94 ? 10.758 1.608 -20.348 1.00 98.25 94 ILE A O 1
ATOM 695 N N . VAL A 1 95 ? 12.687 0.923 -19.429 1.00 98.19 95 VAL A N 1
ATOM 696 C CA . VAL A 1 95 ? 12.081 0.576 -18.131 1.00 98.19 95 VAL A CA 1
ATOM 697 C C . VAL A 1 95 ? 11.473 1.812 -17.459 1.00 98.19 95 VAL A C 1
ATOM 699 O O . VAL A 1 95 ? 10.354 1.750 -16.945 1.00 98.19 95 VAL A O 1
ATOM 702 N N . ALA A 1 96 ? 12.153 2.960 -17.524 1.00 98.31 96 ALA A N 1
ATOM 703 C CA . ALA A 1 96 ? 11.621 4.234 -17.045 1.00 98.31 96 ALA A CA 1
ATOM 704 C C . ALA A 1 96 ? 10.358 4.657 -17.815 1.00 98.31 96 ALA A C 1
ATOM 706 O O . ALA A 1 96 ? 9.382 5.092 -17.203 1.00 98.31 96 ALA A O 1
ATOM 707 N N . GLY A 1 97 ? 10.340 4.480 -19.138 1.00 98.56 97 GLY A N 1
ATOM 708 C CA . GLY A 1 97 ? 9.178 4.745 -19.986 1.00 98.56 97 GLY A CA 1
ATOM 709 C C . GLY A 1 97 ? 7.966 3.889 -19.613 1.00 98.56 97 GLY A C 1
ATOM 710 O O . GLY A 1 97 ? 6.858 4.414 -19.498 1.00 98.56 97 GLY A O 1
ATOM 711 N N . ILE A 1 98 ? 8.172 2.598 -19.332 1.00 98.38 98 ILE A N 1
ATOM 712 C CA . ILE A 1 98 ? 7.113 1.697 -18.847 1.00 98.38 98 ILE A CA 1
ATOM 713 C C . ILE A 1 98 ? 6.514 2.235 -17.541 1.00 98.38 98 ILE A C 1
ATOM 715 O O . ILE A 1 98 ? 5.294 2.380 -17.428 1.00 98.38 98 ILE A O 1
ATOM 719 N N . TRP A 1 99 ? 7.356 2.602 -16.572 1.00 98.25 99 TRP A N 1
ATOM 720 C CA . TRP A 1 99 ? 6.891 3.170 -15.304 1.00 98.25 99 TRP A CA 1
ATOM 721 C C . TRP A 1 99 ? 6.209 4.528 -15.460 1.00 98.25 99 TRP A C 1
ATOM 723 O O . TRP A 1 99 ? 5.231 4.791 -14.761 1.00 98.25 99 TRP A O 1
ATOM 733 N N . ALA A 1 100 ? 6.657 5.370 -16.394 1.00 98.50 100 ALA A N 1
ATOM 734 C CA . ALA A 1 100 ? 6.002 6.638 -16.699 1.00 98.50 100 ALA A CA 1
ATOM 735 C C . ALA A 1 100 ? 4.573 6.423 -17.227 1.00 98.50 100 ALA A C 1
ATOM 737 O O . ALA A 1 100 ? 3.645 7.098 -16.777 1.00 98.50 100 ALA A O 1
ATOM 738 N N . VAL A 1 101 ? 4.370 5.444 -18.117 1.00 98.50 101 VAL A N 1
ATOM 739 C CA . VAL A 1 101 ? 3.037 5.086 -18.633 1.00 98.50 101 VAL A CA 1
ATOM 740 C C . VAL A 1 101 ? 2.146 4.534 -17.519 1.00 98.50 101 VAL A C 1
ATOM 742 O O . VAL A 1 101 ? 1.015 4.997 -17.353 1.00 98.50 101 VAL A O 1
ATOM 745 N N . ILE A 1 102 ? 2.655 3.595 -16.713 1.00 97.88 102 ILE A N 1
ATOM 746 C CA . ILE A 1 102 ? 1.921 3.038 -15.566 1.00 97.88 102 ILE A CA 1
ATOM 747 C C . ILE A 1 102 ? 1.545 4.154 -14.580 1.00 97.88 102 ILE A C 1
ATOM 749 O O . ILE A 1 102 ? 0.392 4.251 -14.159 1.00 97.88 102 ILE A O 1
ATOM 753 N N . GLY A 1 103 ? 2.492 5.034 -14.248 1.00 97.56 103 GLY A N 1
ATOM 754 C CA . GLY A 1 103 ? 2.285 6.165 -13.347 1.00 97.56 103 GLY A CA 1
ATOM 755 C C . GLY A 1 103 ? 1.238 7.149 -13.867 1.00 97.56 103 GLY A C 1
ATOM 756 O O . GLY A 1 103 ? 0.347 7.548 -13.117 1.00 97.56 103 GLY A O 1
ATOM 757 N N . ALA A 1 104 ? 1.276 7.488 -15.157 1.00 97.88 104 ALA A N 1
ATOM 758 C CA . ALA A 1 104 ? 0.273 8.342 -15.786 1.00 97.88 104 ALA A CA 1
ATOM 759 C C . ALA A 1 104 ? -1.131 7.706 -15.748 1.00 97.88 104 ALA A C 1
ATOM 761 O O . ALA A 1 104 ? -2.113 8.375 -15.406 1.00 97.88 104 ALA A O 1
ATOM 762 N N . ALA A 1 105 ? -1.241 6.405 -16.028 1.00 97.88 105 ALA A N 1
ATOM 763 C CA . ALA A 1 105 ? -2.504 5.672 -15.937 1.00 97.88 105 ALA A CA 1
ATOM 764 C C . ALA A 1 105 ? -3.045 5.641 -14.495 1.00 97.88 105 ALA A C 1
ATOM 766 O O . ALA A 1 105 ? -4.208 5.966 -14.250 1.00 97.88 105 ALA A O 1
ATOM 767 N N . LEU A 1 106 ? -2.199 5.333 -13.510 1.00 96.75 106 LEU A N 1
ATOM 768 C CA . LEU A 1 106 ? -2.596 5.333 -12.100 1.00 96.75 106 LEU A CA 1
ATOM 769 C C . LEU A 1 106 ? -3.021 6.727 -11.629 1.00 96.75 106 LEU A C 1
ATOM 771 O O . LEU A 1 106 ? -4.061 6.865 -10.983 1.00 96.75 106 LEU A O 1
ATOM 775 N N . PHE A 1 107 ? -2.270 7.769 -11.990 1.00 96.62 107 PHE A N 1
ATOM 776 C CA . PHE A 1 107 ? -2.597 9.150 -11.644 1.00 96.62 107 PHE A CA 1
ATOM 777 C C . PHE A 1 107 ? -3.942 9.586 -12.230 1.00 96.62 107 PHE A C 1
ATOM 779 O O . PHE A 1 107 ? -4.758 10.188 -11.528 1.00 96.62 107 PHE A O 1
ATOM 786 N N . THR A 1 108 ? -4.210 9.267 -13.498 1.00 97.00 108 THR A N 1
ATOM 787 C CA . THR A 1 108 ? -5.482 9.621 -14.148 1.00 97.00 108 THR A CA 1
ATOM 788 C C . THR A 1 108 ? -6.669 8.909 -13.499 1.00 97.00 108 THR A C 1
ATOM 790 O O . THR A 1 108 ? -7.676 9.560 -13.199 1.00 97.00 108 THR A O 1
ATOM 793 N N . VAL A 1 109 ? -6.539 7.617 -13.179 1.00 96.31 109 VAL A N 1
ATOM 794 C CA . VAL A 1 109 ? -7.564 6.858 -12.443 1.00 96.31 109 VAL A CA 1
ATOM 795 C C . VAL A 1 109 ? -7.773 7.427 -11.039 1.00 96.31 109 VAL A C 1
ATOM 797 O O . VAL A 1 109 ? -8.914 7.685 -10.646 1.00 96.31 109 VAL A O 1
ATOM 800 N N . ALA A 1 110 ? -6.695 7.666 -10.290 1.00 93.88 110 ALA A N 1
ATOM 801 C CA . ALA A 1 110 ? -6.755 8.215 -8.938 1.00 93.88 110 ALA A CA 1
ATOM 802 C C . ALA A 1 110 ? -7.426 9.594 -8.927 1.00 93.88 110 ALA A C 1
ATOM 804 O O . ALA A 1 110 ? -8.351 9.831 -8.151 1.00 93.88 110 ALA A O 1
ATOM 805 N N . ARG A 1 111 ? -7.042 10.476 -9.855 1.00 94.25 111 ARG A N 1
ATOM 806 C CA . ARG A 1 111 ? -7.651 11.798 -10.030 1.00 94.25 111 ARG A CA 1
ATOM 807 C C . ARG A 1 111 ? -9.133 11.702 -10.385 1.00 94.25 111 ARG A C 1
ATOM 809 O O . ARG A 1 111 ? -9.932 12.481 -9.870 1.00 94.25 111 ARG A O 1
ATOM 816 N N . GLY A 1 112 ? -9.515 10.752 -11.239 1.00 91.81 112 GLY A N 1
ATOM 817 C CA . GLY A 1 112 ? -10.911 10.493 -11.587 1.00 91.81 112 GLY A CA 1
ATOM 818 C C . GLY A 1 112 ? -11.743 10.044 -10.385 1.00 91.81 112 GLY A C 1
ATOM 819 O O . GLY A 1 112 ? -12.849 10.545 -10.186 1.00 91.81 112 GLY A O 1
ATOM 820 N N . ARG A 1 113 ? -11.201 9.149 -9.551 1.00 90.75 113 ARG A N 1
ATOM 821 C CA . ARG A 1 113 ? -11.856 8.695 -8.314 1.00 90.75 113 ARG A CA 1
ATOM 822 C C . ARG A 1 113 ? -11.963 9.821 -7.293 1.00 90.75 113 ARG A C 1
ATOM 824 O O . ARG A 1 113 ? -13.052 10.062 -6.786 1.00 90.75 113 ARG A O 1
ATOM 831 N N . LEU A 1 114 ? -10.883 10.566 -7.062 1.00 88.88 114 LEU A N 1
ATOM 832 C CA . LEU A 1 114 ? -10.863 11.663 -6.094 1.00 88.88 114 LEU A CA 1
ATOM 833 C C . LEU A 1 114 ? -11.845 12.781 -6.468 1.00 88.88 114 LEU A C 1
ATOM 835 O O . LEU A 1 114 ? -12.513 13.322 -5.600 1.00 88.88 114 LEU A O 1
ATOM 839 N N . ARG A 1 115 ? -12.013 13.072 -7.763 1.00 84.75 115 ARG A N 1
ATOM 840 C CA . ARG A 1 115 ? -13.021 14.033 -8.250 1.00 84.75 115 ARG A CA 1
ATOM 841 C C . ARG A 1 115 ? -14.468 13.584 -8.029 1.00 84.75 115 ARG A C 1
ATOM 843 O O . ARG A 1 115 ? -15.355 14.430 -7.983 1.00 84.75 115 ARG A O 1
ATOM 850 N N . ARG A 1 116 ? -14.722 12.275 -7.930 1.00 79.25 116 ARG A N 1
ATOM 851 C CA . ARG A 1 116 ? -16.058 11.716 -7.648 1.00 79.25 116 ARG A CA 1
ATOM 852 C C . ARG A 1 116 ? -16.371 11.692 -6.156 1.00 79.25 116 ARG A C 1
ATOM 854 O O . ARG A 1 116 ? -17.542 11.707 -5.785 1.00 79.25 116 ARG A O 1
ATOM 861 N N . VAL A 1 117 ? -15.345 11.685 -5.308 1.00 77.81 117 VAL A N 1
ATOM 862 C CA . VAL A 1 117 ? -15.507 11.865 -3.867 1.00 77.81 117 VAL A CA 1
ATOM 863 C C . VAL A 1 117 ? -15.775 13.350 -3.623 1.00 77.81 117 VAL A C 1
ATOM 865 O O . VAL A 1 117 ? -14.855 14.161 -3.583 1.00 77.81 117 VAL A O 1
ATOM 868 N N . LYS A 1 118 ? -17.053 13.734 -3.505 1.00 65.50 118 LYS A N 1
ATOM 869 C CA . LYS A 1 118 ? -17.420 15.077 -3.032 1.00 65.50 118 LYS A CA 1
ATOM 870 C C . LYS A 1 118 ? -16.756 15.276 -1.658 1.00 65.50 118 LYS A C 1
ATOM 872 O O . LYS A 1 118 ? -17.008 14.447 -0.783 1.00 65.50 118 LYS A O 1
ATOM 877 N N . PRO A 1 119 ? -15.945 16.327 -1.429 1.00 56.50 119 PRO A N 1
ATOM 878 C CA . PRO A 1 119 ? -15.491 16.681 -0.089 1.00 56.50 119 PRO A CA 1
ATOM 879 C C . PRO A 1 119 ? -16.699 17.205 0.693 1.00 56.50 119 PRO A C 1
ATOM 881 O O . PRO A 1 119 ? -16.988 18.393 0.742 1.00 56.50 119 PRO A O 1
ATOM 884 N N . GLY A 1 120 ? -17.476 16.275 1.223 1.00 51.00 120 GLY A N 1
ATOM 885 C CA . GLY A 1 120 ? -18.677 16.528 1.986 1.00 51.00 120 GLY A CA 1
ATOM 886 C C . GLY A 1 120 ? -18.821 15.375 2.947 1.00 51.00 120 GLY A C 1
ATOM 887 O O . GLY A 1 120 ? -19.338 14.322 2.578 1.00 51.00 120 GLY A O 1
ATOM 888 N N . LEU A 1 121 ? -18.325 15.575 4.169 1.00 54.38 121 LEU A N 1
ATOM 889 C CA . LEU A 1 121 ? -18.738 14.765 5.303 1.00 54.38 121 LEU A CA 1
ATOM 890 C C . LEU A 1 121 ? -20.271 14.634 5.242 1.00 54.38 121 LEU A C 1
ATOM 892 O O . LEU A 1 121 ? -20.951 15.646 5.033 1.00 54.38 121 LEU A O 1
ATOM 896 N N . PRO A 1 122 ? -20.835 13.427 5.377 1.00 54.59 122 PRO A N 1
ATOM 897 C CA . PRO A 1 122 ? -22.273 13.249 5.341 1.00 54.59 122 PRO A CA 1
ATOM 898 C C . PRO A 1 122 ? -22.893 14.008 6.515 1.00 54.59 122 PRO A C 1
ATOM 900 O O . PRO A 1 122 ? -22.814 13.558 7.651 1.00 54.59 122 PRO A O 1
ATOM 903 N N . ARG A 1 123 ? -23.493 15.172 6.231 1.00 53.16 123 ARG A N 1
ATOM 904 C CA . ARG A 1 123 ? -24.646 15.757 6.944 1.00 53.16 123 ARG A CA 1
ATOM 905 C C . ARG A 1 123 ? -24.540 15.929 8.473 1.00 53.16 123 ARG A C 1
ATOM 907 O O . ARG A 1 123 ? -25.532 16.257 9.105 1.00 53.16 123 ARG A O 1
ATOM 914 N N . THR A 1 124 ? -23.372 15.775 9.092 1.00 56.50 124 THR A N 1
ATOM 915 C CA . THR A 1 124 ? -23.203 15.860 10.559 1.00 56.50 124 THR A CA 1
ATOM 916 C C . THR A 1 124 ? -22.865 17.266 11.047 1.00 56.50 124 THR A C 1
ATOM 918 O O . THR A 1 124 ? -22.862 17.522 12.245 1.00 56.50 124 THR A O 1
ATOM 921 N N . THR A 1 125 ? -22.644 18.217 10.138 1.00 53.97 125 THR A N 1
ATOM 922 C CA . THR A 1 125 ? -22.501 19.642 10.474 1.00 53.97 125 THR A CA 1
ATOM 923 C C . THR A 1 125 ? -23.824 20.411 10.454 1.00 53.97 125 THR A C 1
ATOM 925 O O . THR A 1 125 ? -23.868 21.521 10.981 1.00 53.97 125 THR A O 1
ATOM 928 N N . GLU A 1 126 ? -24.910 19.844 9.912 1.00 56.19 126 GLU A N 1
ATOM 929 C CA . GLU A 1 126 ? -26.240 20.476 9.955 1.00 56.19 126 GLU A CA 1
ATOM 930 C C . GLU A 1 126 ? -26.856 20.388 11.363 1.00 56.19 126 GLU A C 1
ATOM 932 O O . GLU A 1 126 ? -27.415 21.374 11.839 1.00 56.19 126 GLU A O 1
ATOM 937 N N . THR A 1 127 ? -26.642 19.289 12.097 1.00 56.62 127 THR A N 1
ATOM 938 C CA . THR A 1 127 ? -27.147 19.130 13.476 1.00 56.62 127 THR A CA 1
ATOM 939 C C . THR A 1 127 ? -26.371 19.969 14.500 1.00 56.62 127 THR A C 1
ATOM 941 O O . THR A 1 127 ? -26.960 20.494 15.440 1.00 56.62 127 THR A O 1
ATOM 944 N N . VAL A 1 128 ? -25.060 20.172 14.309 1.00 58.41 128 VAL A N 1
ATOM 945 C CA . VAL A 1 128 ? -24.225 20.968 15.237 1.00 58.41 128 VAL A CA 1
ATOM 946 C C . VAL A 1 128 ? -24.477 22.477 15.094 1.00 58.41 128 VAL A C 1
ATOM 948 O O . VAL A 1 128 ? -24.284 23.229 16.045 1.00 58.41 128 VAL A O 1
ATOM 951 N N . ARG A 1 129 ? -24.965 22.943 13.935 1.00 57.03 129 ARG A N 1
ATOM 952 C CA . ARG A 1 129 ? -25.314 24.360 13.720 1.00 57.03 129 ARG A CA 1
ATOM 953 C C . ARG A 1 129 ? -26.740 24.732 14.148 1.00 57.03 129 ARG A C 1
ATOM 955 O O . ARG A 1 129 ? -27.038 25.920 14.192 1.00 57.03 129 ARG A O 1
ATOM 962 N N . GLN A 1 130 ? -27.600 23.765 14.486 1.00 58.09 130 GLN A N 1
ATOM 963 C CA . GLN A 1 130 ? -29.002 24.016 14.864 1.00 58.09 130 GLN A CA 1
ATOM 964 C C . GLN A 1 130 ? -29.258 24.172 16.373 1.00 58.09 130 GLN A C 1
ATOM 966 O O . GLN A 1 130 ? -30.394 24.433 16.755 1.00 58.09 130 GLN A O 1
ATOM 971 N N . VAL A 1 131 ? -28.238 24.083 17.238 1.00 61.06 131 VAL A N 1
ATOM 972 C CA . VAL A 1 131 ? -28.417 24.314 18.687 1.00 61.06 131 VAL A CA 1
ATOM 973 C C . VAL A 1 131 ? -27.516 25.424 19.271 1.00 61.06 131 VAL A C 1
ATOM 975 O O . VAL A 1 131 ? -26.794 25.188 20.235 1.00 61.06 131 VAL A O 1
ATOM 978 N N . PRO A 1 132 ? -27.569 26.671 18.765 1.00 59.53 132 PRO A N 1
ATOM 979 C CA . PRO A 1 132 ? -27.236 27.849 19.563 1.00 59.53 132 PRO A CA 1
ATOM 980 C C . PRO A 1 132 ? -28.510 28.673 19.804 1.00 59.53 132 PRO A C 1
ATOM 982 O O . PRO A 1 132 ? -28.806 29.614 19.077 1.00 59.53 132 PRO A O 1
ATOM 985 N N . GLY A 1 133 ? -29.302 28.299 20.811 1.00 60.50 133 GLY A N 1
ATOM 986 C CA . GLY A 1 133 ? -30.512 29.060 21.161 1.00 60.50 133 GLY A CA 1
ATOM 987 C C . GLY A 1 133 ? -31.222 28.657 22.454 1.00 60.50 133 GLY A C 1
ATOM 988 O O . GLY A 1 133 ? -32.001 29.440 22.986 1.00 60.50 133 GLY A O 1
ATOM 989 N N . ALA A 1 134 ? -30.931 27.483 23.019 1.00 63.12 134 ALA A N 1
ATOM 990 C CA . ALA A 1 134 ? -31.655 26.979 24.190 1.00 63.12 134 ALA A CA 1
ATOM 991 C C . ALA A 1 134 ? -31.153 27.501 25.557 1.00 63.12 134 ALA A C 1
ATOM 993 O O . ALA A 1 134 ? -31.673 27.076 26.582 1.00 63.12 134 ALA A O 1
ATOM 994 N N . PHE A 1 135 ? -30.178 28.421 25.609 1.00 60.34 135 PHE A N 1
ATOM 995 C CA . PHE A 1 135 ? -29.567 28.862 26.878 1.00 60.34 135 PHE A CA 1
ATOM 996 C C . PHE A 1 135 ? -29.723 30.347 27.232 1.00 60.34 135 PHE A C 1
ATOM 998 O O . PHE A 1 135 ? -29.119 30.786 28.208 1.00 60.34 135 PHE A O 1
ATOM 1005 N N . THR A 1 136 ? -30.547 31.127 26.524 1.00 63.28 136 THR A N 1
ATOM 1006 C CA . THR A 1 136 ? -30.591 32.586 26.775 1.00 63.28 136 THR A CA 1
ATOM 1007 C C . THR A 1 136 ? -31.952 33.196 27.095 1.00 63.28 136 THR A C 1
ATOM 1009 O O . THR A 1 136 ? -32.024 34.404 27.285 1.00 63.28 136 THR A O 1
ATOM 1012 N N . HIS A 1 137 ? -33.016 32.412 27.275 1.00 59.72 137 HIS A N 1
ATOM 1013 C CA . HIS A 1 137 ? -34.323 32.957 27.668 1.00 59.72 137 HIS A CA 1
ATOM 1014 C C . HIS A 1 137 ? -34.825 32.390 28.995 1.00 59.72 137 HIS A C 1
ATOM 1016 O O . HIS A 1 137 ? -35.817 31.676 29.017 1.00 59.72 137 HIS A O 1
ATOM 1022 N N . HIS A 1 138 ? -34.156 32.725 30.105 1.00 58.62 138 HIS A N 1
ATOM 1023 C CA . HIS A 1 138 ? -34.759 32.683 31.450 1.00 58.62 138 HIS A CA 1
ATOM 1024 C C . HIS A 1 138 ? -34.041 33.629 32.430 1.00 58.62 138 HIS A C 1
ATOM 1026 O O . HIS A 1 138 ? -33.439 33.223 33.423 1.00 58.62 138 HIS A O 1
ATOM 1032 N N . ARG A 1 139 ? -34.089 34.934 32.148 1.00 65.25 139 ARG A N 1
ATOM 1033 C CA . ARG A 1 139 ? -33.955 35.952 33.195 1.00 65.25 139 ARG A CA 1
ATOM 1034 C C . ARG A 1 139 ? -34.693 37.215 32.761 1.00 65.25 139 ARG A C 1
ATOM 1036 O O . ARG A 1 139 ? -34.447 37.703 31.663 1.00 65.25 139 ARG A O 1
ATOM 1043 N N . ASN A 1 140 ? -35.554 37.714 33.647 1.00 59.22 140 ASN A N 1
ATOM 1044 C CA . ASN A 1 140 ? -36.287 38.988 33.592 1.00 59.22 140 ASN A CA 1
ATOM 1045 C C . ASN A 1 140 ? -37.747 38.899 33.107 1.00 59.22 140 ASN A C 1
ATOM 1047 O O . ASN A 1 140 ? -38.140 39.580 32.167 1.00 59.22 140 ASN A O 1
ATOM 1051 N N . ALA A 1 141 ? -38.562 38.109 33.810 1.00 60.03 141 ALA A N 1
ATOM 1052 C CA . ALA A 1 141 ? -40.022 38.273 33.833 1.00 60.03 141 ALA A CA 1
ATOM 1053 C C . ALA A 1 141 ? -40.577 38.422 35.267 1.00 60.03 141 ALA A C 1
ATOM 1055 O O . ALA A 1 141 ? -41.749 38.168 35.503 1.00 60.03 141 ALA A O 1
ATOM 1056 N N . GLU A 1 142 ? -39.751 38.870 36.221 1.00 61.81 142 GLU A N 1
ATOM 1057 C CA . GLU A 1 142 ? -40.174 39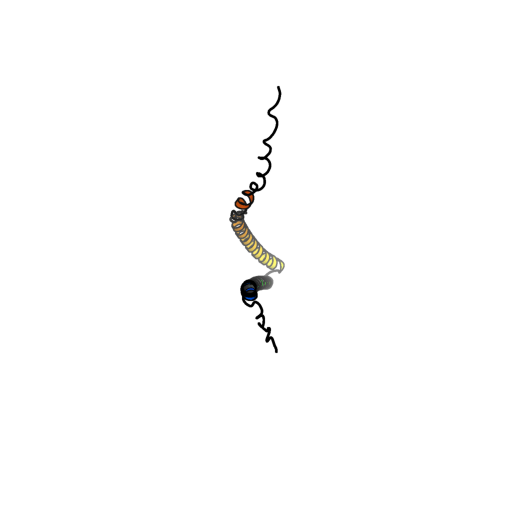.165 37.600 1.00 61.81 142 GLU A CA 1
ATOM 1058 C C . GLU A 1 142 ? -39.577 40.492 38.087 1.00 61.81 142 GLU A C 1
ATOM 1060 O O . GLU A 1 142 ? -38.756 40.556 39.000 1.00 61.81 142 GLU A O 1
ATOM 1065 N N . ARG A 1 143 ? -39.977 41.591 37.444 1.00 63.97 143 ARG A N 1
ATOM 1066 C CA . ARG A 1 143 ? -39.935 42.914 38.084 1.00 63.97 143 ARG A CA 1
ATOM 1067 C C . ARG A 1 143 ? -41.147 43.738 37.665 1.00 63.97 143 ARG A C 1
ATOM 1069 O O . ARG A 1 143 ? -41.020 44.848 37.161 1.00 63.97 143 ARG A O 1
ATOM 1076 N N . ASN A 1 144 ? -42.321 43.142 37.848 1.00 63.44 144 ASN A N 1
ATOM 1077 C CA . ASN A 1 144 ? -43.509 43.909 38.179 1.00 63.44 144 ASN A CA 1
ATOM 1078 C C . ASN A 1 144 ? -43.492 44.073 39.700 1.00 63.44 144 ASN A C 1
ATOM 1080 O O . ASN A 1 144 ? -43.473 43.064 40.394 1.00 63.44 144 ASN A O 1
ATOM 1084 N N . ASP A 1 145 ? -43.356 45.306 40.179 1.00 65.50 145 ASP A N 1
ATOM 1085 C CA . ASP A 1 145 ? -44.114 45.844 41.314 1.00 65.50 145 ASP A CA 1
ATOM 1086 C C . ASP A 1 145 ? -43.491 47.162 41.782 1.00 65.50 145 ASP A C 1
ATOM 1088 O O . ASP A 1 145 ? -42.324 47.236 42.171 1.00 65.50 145 ASP A O 1
ATOM 1092 N N . GLY A 1 146 ? -44.320 48.205 41.755 1.00 63.25 146 GLY A N 1
ATOM 1093 C CA . GLY A 1 146 ? -44.053 49.495 42.377 1.00 63.25 146 GLY A CA 1
ATOM 1094 C C . GLY A 1 146 ? -43.605 50.575 41.402 1.00 63.25 146 GLY A C 1
ATOM 1095 O O . GLY A 1 146 ? -42.414 50.824 41.274 1.00 63.25 146 GLY A O 1
ATOM 1096 N N . ASP A 1 147 ? -44.559 51.247 40.755 1.00 64.75 147 ASP A N 1
ATOM 1097 C CA . ASP A 1 147 ? -44.832 52.648 41.112 1.00 64.75 147 ASP A CA 1
ATOM 1098 C C . ASP A 1 147 ? -46.073 53.173 40.374 1.00 64.75 147 ASP A C 1
ATOM 1100 O O . ASP A 1 147 ? -46.020 53.922 39.403 1.00 64.75 147 ASP A O 1
ATOM 1104 N N . SER A 1 148 ? -47.240 52.739 40.837 1.00 66.12 148 SER A N 1
ATOM 1105 C CA . SER A 1 148 ? -48.466 53.509 40.692 1.00 66.12 148 SER A CA 1
ATOM 1106 C C . SER A 1 148 ? -48.543 54.485 41.868 1.00 66.12 148 SER A C 1
ATOM 1108 O O . SER A 1 148 ? -49.1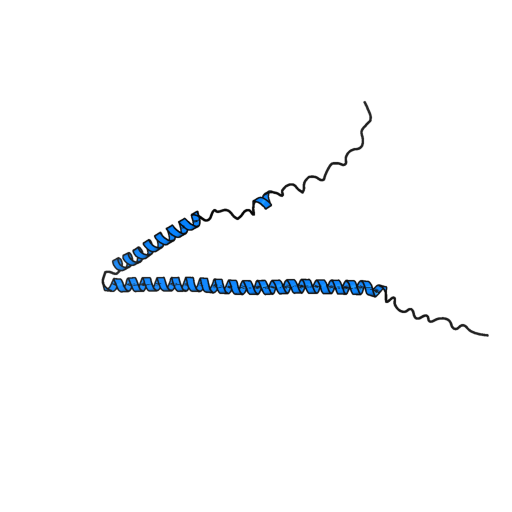09 54.118 42.901 1.00 66.12 148 SER A O 1
ATOM 1110 N N . ARG A 1 149 ? -47.976 55.696 41.745 1.00 66.88 149 ARG A N 1
ATOM 1111 C CA . ARG A 1 149 ? -48.356 56.886 42.536 1.00 66.88 149 ARG A CA 1
ATOM 1112 C C . ARG A 1 149 ? -47.679 58.164 42.016 1.00 66.88 149 ARG A C 1
ATOM 1114 O O . ARG A 1 149 ? -46.464 58.278 42.011 1.00 66.88 149 ARG A O 1
ATOM 1121 N N . SER A 1 150 ? -48.508 59.176 41.737 1.00 63.50 150 SER A N 1
ATOM 1122 C CA . SER A 1 150 ? -48.162 60.564 41.364 1.00 63.50 150 SER A CA 1
ATOM 1123 C C . SER A 1 150 ? -47.661 60.710 39.912 1.00 63.50 150 SER A C 1
ATOM 1125 O O . SER A 1 150 ? -46.669 60.112 39.534 1.00 63.50 150 SER A O 1
ATOM 1127 N N . ARG A 1 151 ? -48.323 61.443 39.015 1.00 56.06 151 ARG A N 1
ATOM 1128 C CA . ARG A 1 151 ? -48.919 62.781 39.113 1.00 56.06 151 ARG A CA 1
ATOM 1129 C C . ARG A 1 151 ? -49.929 63.000 37.993 1.00 56.06 151 ARG A C 1
ATOM 1131 O O . ARG A 1 151 ? -49.726 62.395 36.919 1.00 56.06 151 ARG A O 1
#

Foldseek 3Di:
DDDDPDDDPPPDPPPPVVPVVVVVVVVVVVVVVVVVVVVVVVVVVVVVVVVVVVVVVVVVVVVVVVVVVVVVVVLVVQLVVVVVVDPSVVSNVVSVVVVVVVVVVVVVVVVVVVVVPDPDDPPPVVVVVPPPPPPPPPDDPPPPDDDPDDD

Radius of gyration: 41.13 Å; chains: 1; bounding box: 72×74×130 Å

Secondary structure (DSSP, 8-state):
--------------HHHHHHHHHHHHHHHHHHHHHHHHHHHHHHHHHHHHHHHHHHHHHHHHHHHHHHHHHHHHHHHHHHHHHTTS-HHHHHHHHHHHHHHHHHHHHHHHHHHHHHS-S---SHHHHHTS-SSTTS--S-S----------

Sequence (151 aa):
MSASARGRAEAAPDRTQASLGELLGNVTRDVSTLVRQEVQLAKAEVRQEMRAAGQAAGMVGGAALAGFMTLLFLSFALWWALANVMDQGWAALIVAGIWAVIGAALFTVARGRLRRVKPGLPRTTETVRQVPGAFTHHRNAERNDGDSRSR

pLDDT: mean 82.82, std 18.2, range [42.97, 98.69]